Protein AF-A0A822DIQ5-F1 (afdb_monomer_lite)

Secondary structure (DSSP, 8-state):
--PPP----TT-------STT-SS--SS---TTGGG-SSEEEEESPPPSSTT-----EEEEESSSEEE-

pLDDT: mean 73.26, std 13.6, range [41.0, 89.94]

Radius of gyration: 13.29 Å; chains: 1; bounding box: 28×26×33 Å

Sequence (69 aa):
DDGPPFNTSNGGSRIRFIGTGGTIIPLTSLGMGHCSAYTEGWFNGTLPTTVSAVVTGTVCFTISRVLCI

Structure (mmCIF, N/CA/C/O backbone):
data_AF-A0A822DIQ5-F1
#
_entry.id   AF-A0A822DIQ5-F1
#
loop_
_atom_site.group_PDB
_atom_site.id
_atom_site.type_symbol
_atom_site.label_atom_id
_atom_site.label_alt_id
_atom_site.label_comp_id
_atom_site.label_asym_id
_atom_site.label_entity_id
_atom_site.label_seq_id
_atom_site.pdbx_PDB_ins_code
_atom_site.Cartn_x
_atom_site.Cartn_y
_atom_site.Cartn_z
_atom_site.occupancy
_atom_site.B_iso_or_equiv
_atom_site.auth_seq_id
_atom_site.auth_comp_id
_atom_site.auth_asym_id
_atom_site.auth_atom_id
_atom_site.pdbx_PDB_model_num
ATOM 1 N N . ASP A 1 1 ? 15.866 -19.454 1.529 1.00 43.38 1 ASP A N 1
ATOM 2 C CA . ASP A 1 1 ? 15.157 -18.687 2.572 1.00 43.38 1 ASP A CA 1
ATOM 3 C C . ASP A 1 1 ? 13.855 -18.158 1.999 1.00 43.38 1 ASP A C 1
ATOM 5 O O . ASP A 1 1 ? 13.788 -17.031 1.525 1.00 43.38 1 ASP A O 1
ATOM 9 N N . ASP A 1 2 ? 12.834 -19.009 1.976 1.00 41.00 2 ASP A N 1
ATOM 10 C CA . ASP A 1 2 ? 11.497 -18.664 1.502 1.00 41.00 2 ASP A CA 1
ATOM 11 C C . ASP A 1 2 ? 10.687 -18.173 2.705 1.00 41.00 2 ASP A C 1
ATOM 13 O O . ASP A 1 2 ? 10.403 -18.933 3.634 1.00 41.00 2 ASP A O 1
ATOM 17 N N . GLY A 1 3 ? 10.389 -16.872 2.734 1.00 46.78 3 GLY A N 1
ATOM 18 C CA . GLY A 1 3 ? 9.552 -16.264 3.770 1.00 46.78 3 GLY A CA 1
ATOM 19 C C . GLY A 1 3 ? 8.201 -16.982 3.903 1.00 46.78 3 GLY A C 1
ATOM 20 O O . GLY A 1 3 ? 7.746 -17.619 2.950 1.00 46.78 3 GLY A O 1
ATOM 21 N N . PRO A 1 4 ? 7.559 -16.915 5.085 1.00 54.09 4 PRO A N 1
ATOM 22 C CA . PRO A 1 4 ? 6.414 -17.757 5.407 1.00 54.09 4 PRO A CA 1
ATOM 23 C C . PRO A 1 4 ? 5.299 -17.604 4.362 1.00 54.09 4 PRO A C 1
ATOM 25 O O . PRO A 1 4 ? 5.074 -16.493 3.871 1.00 54.09 4 PRO A O 1
ATOM 28 N N . PRO A 1 5 ? 4.589 -18.700 4.028 1.00 48.28 5 PRO A N 1
ATOM 29 C CA . PRO A 1 5 ? 3.537 -18.677 3.025 1.00 48.28 5 PRO A CA 1
ATOM 30 C C . PRO A 1 5 ? 2.520 -17.606 3.410 1.00 48.28 5 PRO A C 1
ATOM 32 O O . PRO A 1 5 ? 2.045 -17.571 4.549 1.00 48.28 5 PRO A O 1
ATOM 35 N N . PHE A 1 6 ? 2.200 -16.724 2.465 1.00 57.69 6 PHE A N 1
ATOM 36 C CA . PHE A 1 6 ? 1.078 -15.800 2.568 1.00 57.69 6 PHE A CA 1
ATOM 37 C C . PHE A 1 6 ? -0.188 -16.643 2.736 1.00 57.69 6 PHE A C 1
ATOM 39 O O . PHE A 1 6 ? -0.806 -17.081 1.773 1.00 57.69 6 PHE A O 1
ATOM 46 N N . ASN A 1 7 ? -0.535 -16.950 3.984 1.00 47.06 7 ASN A N 1
ATOM 47 C CA . ASN A 1 7 ? -1.743 -17.678 4.324 1.00 47.06 7 ASN A CA 1
ATOM 48 C C . ASN A 1 7 ? -2.933 -16.770 3.997 1.00 47.06 7 ASN A C 1
ATOM 50 O O . ASN A 1 7 ? -3.388 -15.983 4.828 1.00 47.06 7 ASN A O 1
ATOM 54 N N . THR A 1 8 ? -3.403 -16.852 2.757 1.00 50.62 8 THR A N 1
ATOM 55 C CA . THR A 1 8 ? -4.716 -16.383 2.337 1.00 50.62 8 THR A CA 1
ATOM 56 C C . THR A 1 8 ? -5.745 -17.344 2.920 1.00 50.62 8 THR A C 1
ATOM 58 O O . THR A 1 8 ? -6.170 -18.314 2.295 1.00 50.62 8 THR A O 1
ATOM 61 N N . SER A 1 9 ? -6.134 -17.099 4.170 1.00 46.69 9 SER A N 1
ATOM 62 C CA . SER A 1 9 ? -7.179 -17.872 4.830 1.00 46.69 9 SER A CA 1
ATOM 63 C C . SER A 1 9 ? -8.530 -17.585 4.167 1.00 46.69 9 SER A C 1
ATOM 65 O O . SER A 1 9 ? -9.067 -16.486 4.292 1.00 46.69 9 SER A O 1
ATOM 67 N N . ASN A 1 10 ? -9.019 -18.592 3.442 1.00 52.91 10 ASN A N 1
ATOM 68 C CA . ASN A 1 10 ? -10.376 -18.838 2.949 1.00 52.91 10 ASN A CA 1
ATOM 69 C C . ASN A 1 10 ? -11.428 -17.745 3.269 1.00 52.91 10 ASN A C 1
ATOM 71 O O . ASN A 1 10 ? -11.970 -17.701 4.372 1.00 52.91 10 ASN A O 1
ATOM 75 N N . GLY A 1 11 ? -11.753 -16.904 2.278 1.00 49.56 11 GLY A N 1
ATOM 76 C CA . GLY A 1 11 ? -13.022 -16.158 2.233 1.00 49.56 11 GLY A CA 1
ATOM 77 C C . GLY A 1 11 ? -13.010 -14.656 2.546 1.00 49.56 11 GLY A C 1
ATOM 78 O O . GLY A 1 11 ? -14.072 -14.043 2.499 1.00 49.56 11 GLY A O 1
ATOM 79 N N . GLY A 1 12 ? -11.863 -14.023 2.811 1.00 53.09 12 GLY A N 1
ATOM 80 C CA . GLY A 1 12 ? -11.799 -12.565 2.984 1.00 53.09 12 GLY A CA 1
ATOM 81 C C . GLY A 1 12 ? -10.493 -11.977 2.465 1.00 53.09 12 GLY A C 1
ATOM 82 O O . GLY A 1 12 ? -9.424 -12.450 2.837 1.00 53.09 12 GLY A O 1
ATOM 83 N N . SER A 1 13 ? -10.572 -10.945 1.620 1.00 60.41 13 SER A N 1
ATOM 84 C CA . SER A 1 13 ? -9.449 -10.246 0.965 1.00 60.41 13 SER A CA 1
ATOM 85 C C . SER A 1 13 ? -8.555 -9.449 1.932 1.00 60.41 13 SER A C 1
ATOM 87 O O . SER A 1 13 ? -8.262 -8.277 1.706 1.00 60.41 13 SER A O 1
ATOM 89 N N . ARG A 1 14 ? -8.135 -10.053 3.047 1.00 57.97 14 ARG A N 1
ATOM 90 C CA . ARG A 1 14 ? -7.302 -9.423 4.070 1.00 57.97 14 ARG A CA 1
ATOM 91 C C . ARG A 1 14 ? -5.895 -9.999 4.026 1.00 57.97 14 ARG A C 1
ATOM 93 O O . ARG A 1 14 ? -5.650 -11.113 4.479 1.00 57.97 14 ARG A O 1
ATOM 100 N N . ILE A 1 15 ? -4.964 -9.197 3.527 1.00 63.25 15 ILE A N 1
ATOM 101 C CA . ILE A 1 15 ? -3.535 -9.507 3.553 1.00 63.25 15 ILE A CA 1
ATOM 102 C C . ILE A 1 15 ? -2.981 -9.101 4.924 1.00 63.25 15 ILE A C 1
ATOM 104 O O . ILE A 1 15 ? -3.216 -7.986 5.393 1.00 63.25 15 ILE A O 1
ATOM 108 N N . ARG A 1 16 ? -2.256 -10.010 5.585 1.00 66.38 16 ARG A N 1
ATOM 109 C CA . ARG A 1 16 ? -1.542 -9.743 6.841 1.00 66.38 16 ARG A CA 1
ATOM 110 C C . ARG A 1 16 ? -0.044 -9.892 6.597 1.00 66.38 16 ARG A C 1
ATOM 112 O O . ARG A 1 16 ? 0.419 -10.995 6.329 1.00 66.38 16 ARG A O 1
ATOM 119 N N . PHE A 1 17 ? 0.704 -8.801 6.730 1.00 68.94 17 PHE A N 1
ATOM 120 C CA . PHE A 1 17 ? 2.164 -8.829 6.665 1.00 68.94 17 PHE A CA 1
ATOM 121 C C . PHE A 1 17 ? 2.716 -9.439 7.959 1.00 68.94 17 PHE A C 1
ATOM 123 O O . PHE A 1 17 ? 2.468 -8.930 9.054 1.00 68.94 17 PHE A O 1
ATOM 130 N N . ILE A 1 18 ? 3.407 -10.572 7.840 1.00 65.00 18 ILE A N 1
ATOM 131 C CA . ILE A 1 18 ? 4.054 -11.275 8.952 1.00 65.00 18 ILE A CA 1
ATOM 132 C C . ILE A 1 18 ? 5.425 -11.732 8.453 1.00 65.00 18 ILE A C 1
ATOM 134 O O . ILE A 1 18 ? 5.499 -12.592 7.583 1.00 65.00 18 ILE A O 1
ATOM 138 N N . GLY A 1 19 ? 6.507 -11.131 8.956 1.00 65.06 19 GLY A N 1
ATOM 139 C CA . GLY A 1 19 ? 7.871 -11.489 8.557 1.00 65.06 19 GLY A CA 1
ATOM 140 C C . GLY A 1 19 ? 8.865 -10.326 8.595 1.00 65.06 19 GLY A C 1
ATOM 141 O O . GLY A 1 19 ? 8.535 -9.211 8.993 1.00 65.06 19 GLY A O 1
ATOM 142 N N . THR A 1 20 ? 10.097 -10.603 8.163 1.00 64.44 20 THR A N 1
ATOM 143 C CA . THR A 1 20 ? 11.227 -9.654 8.113 1.00 64.44 20 THR A CA 1
ATOM 144 C C . THR A 1 20 ? 11.081 -8.571 7.043 1.00 64.44 20 THR A C 1
ATOM 146 O O . THR A 1 20 ? 11.734 -7.539 7.142 1.00 64.44 20 THR A O 1
ATOM 149 N N . GLY A 1 21 ? 10.191 -8.762 6.063 1.00 61.19 21 GLY A N 1
ATOM 150 C CA . GLY A 1 21 ? 9.857 -7.767 5.034 1.00 61.19 21 GLY 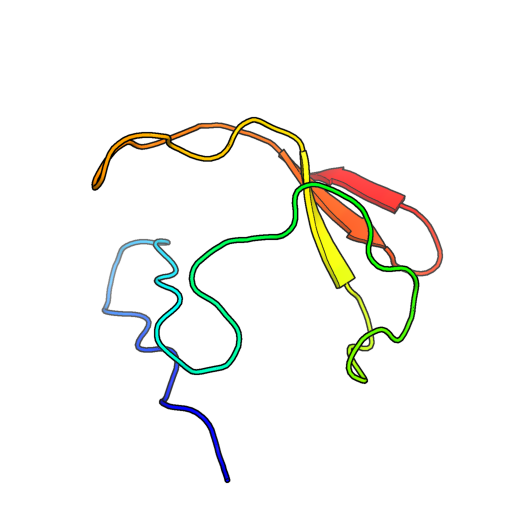A CA 1
ATOM 151 C C . GLY A 1 21 ? 9.077 -6.546 5.544 1.00 61.19 21 GLY A C 1
ATOM 152 O O . GLY A 1 21 ? 8.704 -5.694 4.745 1.00 61.19 21 GLY A O 1
ATOM 153 N N . GLY A 1 22 ? 8.831 -6.454 6.856 1.00 67.19 22 GLY A N 1
ATOM 154 C CA . GLY A 1 22 ? 8.125 -5.349 7.499 1.00 67.19 22 GLY A CA 1
ATOM 155 C C . GLY A 1 22 ? 6.665 -5.665 7.830 1.00 67.19 22 GLY A C 1
ATOM 156 O O . GLY A 1 22 ? 6.087 -6.654 7.380 1.00 67.19 22 GLY A O 1
ATOM 157 N N . THR A 1 23 ? 6.068 -4.816 8.666 1.00 72.00 23 THR A N 1
ATOM 158 C CA . THR A 1 23 ? 4.671 -4.927 9.130 1.00 72.00 23 THR A CA 1
ATOM 159 C C . THR A 1 23 ? 3.763 -3.834 8.565 1.00 72.00 23 THR A C 1
ATOM 161 O O . THR A 1 23 ? 2.567 -3.822 8.855 1.00 72.00 23 THR A O 1
ATOM 164 N N . ILE A 1 24 ? 4.320 -2.921 7.764 1.00 76.62 24 ILE A N 1
ATOM 165 C CA . ILE A 1 24 ? 3.637 -1.753 7.207 1.00 76.62 24 ILE A CA 1
ATOM 166 C C . ILE A 1 24 ? 3.847 -1.670 5.697 1.00 76.62 24 ILE A C 1
ATOM 168 O O . ILE A 1 24 ? 4.897 -2.050 5.185 1.00 76.62 24 ILE A O 1
ATOM 172 N N . ILE A 1 25 ? 2.845 -1.141 4.996 1.00 81.19 25 ILE A N 1
ATOM 173 C CA . ILE A 1 25 ? 2.948 -0.805 3.574 1.00 81.19 25 ILE A CA 1
ATOM 174 C C . ILE A 1 25 ? 3.619 0.575 3.474 1.00 81.19 25 ILE A C 1
ATOM 176 O O . ILE A 1 25 ? 3.250 1.467 4.245 1.00 81.19 25 ILE A O 1
ATOM 180 N N . PRO A 1 26 ? 4.584 0.787 2.562 1.00 84.69 26 PRO A N 1
ATOM 181 C CA . PRO A 1 26 ? 5.174 2.105 2.350 1.00 84.69 26 PRO A CA 1
ATOM 182 C C . PRO A 1 26 ? 4.104 3.131 1.953 1.00 84.69 26 PRO A C 1
ATOM 184 O O . PRO A 1 26 ? 3.148 2.805 1.252 1.00 84.69 26 PRO A O 1
ATOM 187 N N . LEU A 1 27 ? 4.280 4.377 2.399 1.00 88.38 27 LEU A N 1
ATOM 188 C CA . LEU A 1 27 ? 3.380 5.500 2.091 1.00 88.38 27 LEU A CA 1
ATOM 189 C C . LEU A 1 27 ? 3.825 6.315 0.869 1.00 88.38 27 LEU A C 1
ATOM 191 O O . LEU A 1 27 ? 3.105 7.187 0.387 1.00 88.38 27 LEU A O 1
ATOM 195 N N . THR A 1 28 ? 5.023 6.037 0.367 1.00 85.38 28 THR A N 1
ATOM 196 C CA . THR A 1 28 ? 5.639 6.721 -0.768 1.00 85.38 28 THR A CA 1
ATOM 197 C C . THR A 1 28 ? 6.178 5.697 -1.752 1.00 85.38 28 THR A C 1
ATOM 199 O O . THR A 1 28 ? 6.563 4.596 -1.356 1.00 85.38 28 THR A O 1
ATOM 202 N N . SER A 1 29 ? 6.241 6.072 -3.029 1.00 81.75 29 SER A N 1
ATOM 203 C CA . SER A 1 29 ? 6.895 5.252 -4.050 1.00 81.75 29 SER A CA 1
ATOM 204 C C . SER A 1 29 ? 8.358 5.002 -3.675 1.00 81.75 29 SER A C 1
ATOM 206 O O . SER A 1 29 ? 9.061 5.923 -3.256 1.00 81.75 29 SER A O 1
ATOM 208 N N . LEU A 1 30 ? 8.795 3.749 -3.809 1.00 81.12 30 LEU A N 1
ATOM 209 C CA . LEU A 1 30 ? 10.172 3.329 -3.535 1.00 81.12 30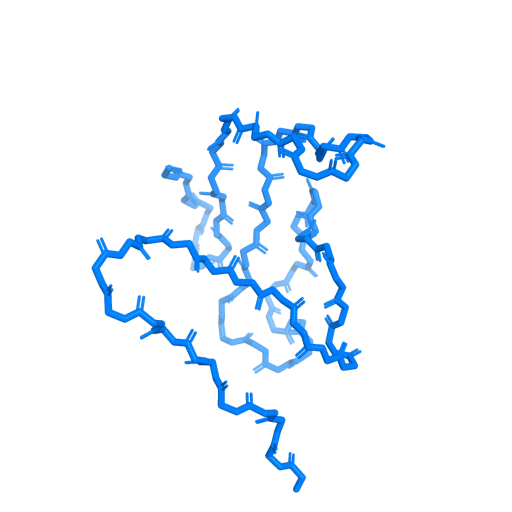 LEU A CA 1
ATOM 210 C C . LEU A 1 30 ? 11.072 3.381 -4.787 1.00 81.12 30 LEU A C 1
ATOM 212 O O . LEU A 1 30 ? 12.286 3.249 -4.656 1.00 81.12 30 LEU A O 1
ATOM 216 N N . GLY A 1 31 ? 10.505 3.639 -5.971 1.00 75.31 31 GLY A N 1
ATOM 217 C CA . GLY A 1 31 ? 11.225 3.679 -7.246 1.00 75.31 31 GLY A CA 1
ATOM 218 C C . GLY A 1 31 ? 11.498 2.292 -7.846 1.00 75.31 31 GLY A C 1
ATOM 219 O O . GLY A 1 31 ? 11.763 1.331 -7.121 1.00 75.31 31 GLY A O 1
ATOM 220 N N . MET A 1 32 ? 11.414 2.205 -9.182 1.00 72.38 32 MET A N 1
ATOM 221 C CA . MET A 1 32 ? 11.343 0.936 -9.914 1.00 72.38 32 MET A CA 1
ATOM 222 C C . MET A 1 32 ? 12.554 0.044 -9.618 1.00 72.38 32 MET A C 1
ATOM 224 O O . MET A 1 32 ? 13.696 0.475 -9.780 1.00 72.38 32 MET A O 1
ATOM 228 N N . GLY A 1 33 ? 12.315 -1.209 -9.221 1.00 71.94 33 GLY A N 1
ATOM 229 C CA . GLY A 1 33 ? 13.385 -2.176 -8.942 1.00 71.94 33 GLY A CA 1
ATOM 230 C C . GLY A 1 33 ? 13.890 -2.182 -7.496 1.00 71.94 33 GLY A C 1
ATOM 231 O O . GLY A 1 33 ? 14.866 -2.878 -7.195 1.00 71.94 33 GLY A O 1
ATOM 232 N N . HIS A 1 34 ? 13.245 -1.450 -6.583 1.00 74.88 34 HIS A N 1
ATOM 233 C CA . HIS A 1 34 ? 13.594 -1.496 -5.166 1.00 74.88 34 HIS A CA 1
ATOM 234 C C . HIS A 1 34 ? 13.420 -2.919 -4.599 1.00 74.88 34 HIS A C 1
ATOM 236 O O . HIS A 1 34 ? 12.415 -3.585 -4.848 1.00 74.88 34 HIS A O 1
ATOM 242 N N . CYS A 1 35 ? 14.410 -3.413 -3.846 1.00 70.44 35 CYS A N 1
ATOM 243 C CA . CYS A 1 35 ? 14.450 -4.791 -3.323 1.00 70.44 35 CYS A CA 1
ATOM 244 C C . CYS A 1 35 ? 14.216 -5.891 -4.383 1.00 70.44 35 CYS A C 1
ATOM 246 O O . CYS A 1 35 ? 13.676 -6.947 -4.060 1.00 70.44 35 CYS A O 1
ATOM 248 N N . SER A 1 36 ? 14.605 -5.647 -5.641 1.00 74.44 36 SER A N 1
ATOM 249 C CA . SER A 1 36 ? 14.391 -6.574 -6.766 1.00 74.44 36 SER A CA 1
ATOM 250 C C . SER A 1 36 ? 12.915 -6.852 -7.090 1.00 74.44 36 SER A C 1
ATOM 252 O O . SER A 1 36 ? 12.605 -7.833 -7.766 1.00 74.44 36 SER A O 1
ATOM 254 N N . ALA A 1 37 ? 11.997 -5.983 -6.657 1.00 70.50 37 ALA A N 1
ATOM 255 C CA . ALA A 1 37 ? 10.604 -6.037 -7.078 1.00 70.50 37 ALA A CA 1
ATOM 256 C C . ALA A 1 37 ? 10.458 -5.488 -8.507 1.00 70.50 37 ALA A C 1
ATOM 258 O O . ALA A 1 37 ? 10.935 -4.398 -8.814 1.00 70.50 37 ALA A O 1
ATOM 259 N N . TYR A 1 38 ? 9.772 -6.228 -9.386 1.00 75.44 38 TYR A N 1
ATOM 260 C CA . TYR A 1 38 ? 9.490 -5.772 -10.757 1.00 75.44 38 TYR A CA 1
ATOM 261 C C . TYR A 1 38 ? 8.535 -4.565 -10.785 1.00 75.44 38 TYR A C 1
ATOM 263 O O . TYR A 1 38 ? 8.619 -3.713 -11.666 1.00 75.44 38 TYR A O 1
ATOM 271 N N . THR A 1 39 ? 7.644 -4.488 -9.798 1.00 76.62 39 THR A N 1
ATOM 272 C CA . THR A 1 39 ? 6.702 -3.386 -9.591 1.00 76.62 39 THR A CA 1
ATOM 273 C C . THR A 1 39 ? 6.588 -3.122 -8.097 1.00 76.62 39 THR A C 1
ATOM 275 O O . THR A 1 39 ? 6.209 -4.035 -7.357 1.00 76.62 39 THR A O 1
ATOM 278 N N . GLU A 1 40 ? 6.879 -1.908 -7.634 1.00 82.12 40 GLU A N 1
ATOM 279 C CA . GLU A 1 40 ? 6.582 -1.528 -6.251 1.00 82.12 40 GLU A CA 1
ATOM 280 C C . GLU A 1 40 ? 5.190 -0.914 -6.109 1.00 82.12 40 GLU A C 1
ATOM 282 O O . GLU A 1 40 ? 4.733 -0.151 -6.960 1.00 82.12 40 GLU A O 1
ATOM 287 N N . GLY A 1 41 ? 4.527 -1.241 -5.001 1.00 85.38 41 GLY A N 1
ATOM 288 C CA . GLY A 1 41 ? 3.272 -0.628 -4.587 1.00 85.38 41 GLY A CA 1
ATOM 289 C C . GLY A 1 41 ? 3.439 0.162 -3.292 1.00 85.38 41 GLY A C 1
ATOM 290 O O . GLY A 1 41 ? 4.208 -0.238 -2.418 1.00 85.38 41 GLY A O 1
ATOM 291 N N . TRP A 1 42 ? 2.705 1.262 -3.155 1.00 87.31 42 TRP A N 1
ATOM 292 C CA . TRP A 1 42 ? 2.601 2.053 -1.932 1.00 87.31 42 TRP A CA 1
ATOM 293 C C . TRP A 1 42 ? 1.148 2.421 -1.652 1.00 87.31 42 TRP A C 1
ATOM 295 O O . TRP A 1 42 ? 0.317 2.535 -2.553 1.00 87.31 42 TRP A O 1
ATOM 305 N N . PHE A 1 43 ? 0.832 2.606 -0.380 1.00 89.44 43 PHE A N 1
ATOM 306 C CA . PHE A 1 43 ? -0.485 3.041 0.041 1.00 89.44 43 PHE A CA 1
ATOM 307 C C . PHE A 1 43 ? -0.550 4.568 0.005 1.00 89.44 43 PHE A C 1
ATOM 309 O O . PHE A 1 43 ? 0.214 5.247 0.687 1.00 89.44 43 PHE A O 1
ATOM 316 N N . ASN A 1 44 ? -1.463 5.113 -0.793 1.00 87.69 44 ASN A N 1
ATOM 317 C CA . ASN A 1 44 ? -1.774 6.534 -0.802 1.00 87.69 44 ASN A CA 1
ATOM 318 C C . ASN A 1 44 ? -2.894 6.796 0.209 1.00 87.69 44 ASN A C 1
ATOM 320 O O . ASN A 1 44 ? -4.086 6.695 -0.087 1.00 87.69 44 ASN A O 1
ATOM 324 N N . GLY A 1 45 ? -2.480 7.065 1.441 1.00 85.12 45 GLY A N 1
ATOM 325 C CA . GLY A 1 45 ? -3.372 7.322 2.557 1.00 85.12 45 GLY A CA 1
ATOM 326 C C . GLY A 1 45 ? -2.610 7.320 3.872 1.00 85.12 45 GLY A C 1
ATOM 327 O O . GLY A 1 45 ? -1.382 7.348 3.905 1.00 85.12 45 GLY A O 1
ATOM 328 N N . THR A 1 46 ? -3.348 7.262 4.973 1.00 87.06 46 THR A N 1
ATOM 329 C CA . THR A 1 46 ? -2.762 7.235 6.315 1.00 87.06 46 THR A CA 1
ATOM 330 C C . THR A 1 46 ? -2.822 5.820 6.865 1.00 87.06 46 THR A C 1
ATOM 332 O O . THR A 1 46 ? -3.888 5.204 6.875 1.00 87.06 46 THR A O 1
ATOM 335 N N . LEU A 1 47 ? -1.684 5.299 7.334 1.00 84.44 47 LEU A N 1
ATOM 336 C CA . LEU A 1 47 ? -1.660 4.011 8.024 1.00 84.44 47 LEU A CA 1
ATOM 337 C C . LEU A 1 47 ? -2.497 4.080 9.314 1.00 84.44 47 LEU A C 1
ATOM 339 O O . LEU A 1 47 ? -2.545 5.130 9.961 1.00 84.44 47 LEU A O 1
ATOM 343 N N . PRO A 1 48 ? -3.127 2.969 9.731 1.00 81.19 48 PRO A N 1
ATOM 344 C CA . PRO A 1 48 ? -3.806 2.923 11.014 1.00 81.19 48 PRO A CA 1
ATOM 345 C C . PRO A 1 48 ? -2.803 3.175 12.146 1.00 81.19 48 PRO A C 1
ATOM 347 O O . PRO A 1 48 ? -1.756 2.533 12.213 1.00 81.19 48 PRO A O 1
ATOM 350 N N . THR A 1 49 ? -3.126 4.095 13.053 1.00 82.88 49 THR A N 1
ATOM 351 C CA . THR A 1 49 ? -2.302 4.392 14.238 1.00 82.88 49 THR A CA 1
ATOM 352 C C . THR A 1 49 ? -2.589 3.447 15.402 1.00 82.88 49 THR A C 1
ATOM 354 O O . THR A 1 49 ? -1.779 3.323 16.318 1.00 82.88 49 THR A O 1
ATOM 357 N N . THR A 1 50 ? -3.735 2.764 15.370 1.00 80.44 50 THR A N 1
ATOM 358 C CA . THR A 1 50 ? -4.164 1.810 16.390 1.00 80.44 50 THR A CA 1
ATOM 359 C C . THR A 1 50 ? -4.207 0.391 15.835 1.00 80.44 50 THR A C 1
ATOM 361 O O . THR A 1 50 ? -4.577 0.136 14.686 1.00 80.44 50 THR A O 1
ATOM 364 N N . VAL A 1 51 ? -3.827 -0.568 16.679 1.00 74.25 51 VAL A N 1
ATOM 365 C CA . VAL A 1 51 ? -3.875 -1.989 16.335 1.00 74.25 51 VAL A CA 1
ATOM 366 C C . VAL A 1 51 ? -5.335 -2.388 16.111 1.00 74.25 51 VAL A C 1
ATOM 368 O O . VAL A 1 51 ? -6.180 -2.165 16.973 1.00 74.25 51 VAL A O 1
ATOM 371 N N . SER A 1 52 ? -5.617 -3.018 14.968 1.00 70.50 52 SER A N 1
ATOM 372 C CA . SER A 1 52 ? -6.959 -3.441 14.518 1.00 70.50 52 SER A CA 1
ATOM 373 C C . SER A 1 52 ? -7.854 -2.353 13.914 1.00 70.50 52 SER A C 1
ATOM 375 O O . SER A 1 52 ? -9.008 -2.644 13.603 1.00 70.50 52 SER A O 1
ATOM 377 N N . ALA A 1 53 ? -7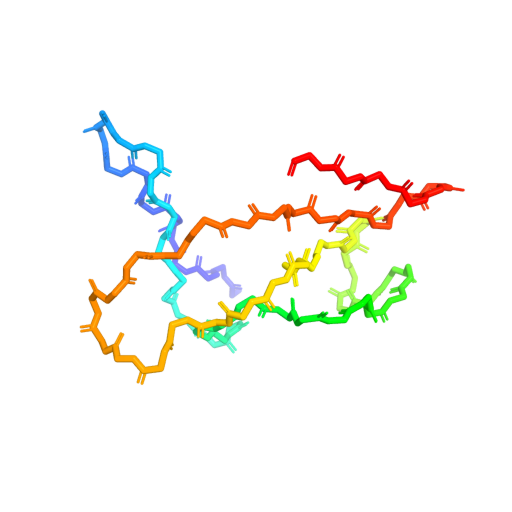.351 -1.137 13.683 1.00 74.50 53 ALA A N 1
ATOM 378 C CA . ALA A 1 53 ? -8.087 -0.157 12.890 1.00 74.50 53 ALA A CA 1
ATOM 379 C C . ALA A 1 53 ? -8.063 -0.501 11.391 1.00 74.50 53 ALA A C 1
ATOM 381 O O . ALA A 1 53 ? -7.063 -0.981 10.852 1.00 74.50 53 ALA A O 1
ATOM 382 N N . VAL A 1 54 ? -9.189 -0.240 10.725 1.00 81.56 54 VAL A N 1
ATOM 383 C CA . VAL A 1 54 ? -9.361 -0.398 9.278 1.00 81.56 54 VAL A CA 1
ATOM 384 C C . VAL A 1 54 ? -9.337 0.986 8.650 1.00 81.56 54 VAL A C 1
ATOM 386 O O . VAL A 1 54 ? -10.085 1.868 9.068 1.00 81.56 54 VAL A O 1
ATOM 389 N N . VAL A 1 55 ? -8.482 1.168 7.648 1.00 81.50 55 VAL A N 1
ATOM 390 C CA . VAL A 1 55 ? -8.401 2.404 6.867 1.00 81.50 55 VAL A CA 1
ATOM 391 C C . VAL A 1 55 ? -8.763 2.107 5.421 1.00 81.50 55 VAL A C 1
ATOM 393 O O . VAL A 1 55 ? -8.337 1.101 4.855 1.00 81.50 55 VAL A O 1
ATOM 396 N N . THR A 1 56 ? -9.565 2.983 4.830 1.00 83.94 56 THR A N 1
ATOM 397 C CA . THR A 1 56 ? -9.821 2.995 3.392 1.00 83.94 56 THR A CA 1
ATOM 398 C C . THR A 1 56 ? -8.831 3.939 2.738 1.00 83.94 56 THR A C 1
ATOM 400 O O . THR A 1 56 ? -8.679 5.079 3.175 1.00 83.94 56 THR A O 1
ATOM 403 N N . GLY A 1 57 ? -8.180 3.487 1.681 1.00 84.56 57 GLY A N 1
ATOM 404 C CA . GLY A 1 57 ? -7.320 4.329 0.867 1.00 84.56 57 GLY A CA 1
ATOM 405 C C . GLY A 1 57 ? -6.987 3.628 -0.432 1.00 84.56 57 GLY A C 1
ATOM 406 O O . GLY A 1 57 ? -7.420 2.499 -0.667 1.00 84.56 57 GLY A O 1
ATOM 407 N N . THR A 1 58 ? -6.235 4.323 -1.266 1.00 88.75 58 THR A N 1
ATOM 408 C CA . THR A 1 58 ? -5.896 3.873 -2.612 1.00 88.75 58 THR A CA 1
ATOM 409 C C . THR A 1 58 ? -4.520 3.227 -2.584 1.00 88.75 58 THR A C 1
ATOM 411 O O . THR A 1 58 ? -3.614 3.720 -1.909 1.00 88.75 58 THR A O 1
ATOM 414 N N . VAL A 1 59 ? -4.329 2.136 -3.318 1.00 85.50 59 VAL A N 1
ATOM 415 C CA . VAL A 1 59 ? -2.997 1.548 -3.497 1.00 85.50 59 VAL A CA 1
ATOM 416 C C . VAL A 1 59 ? -2.467 1.987 -4.852 1.00 85.50 59 VAL A C 1
ATOM 418 O O . VAL A 1 59 ? -3.102 1.776 -5.879 1.00 85.50 59 VAL A O 1
ATOM 421 N N . CYS A 1 60 ? -1.295 2.609 -4.856 1.00 88.62 60 CYS A N 1
ATOM 422 C CA . CYS A 1 60 ? -0.605 3.028 -6.064 1.00 88.62 60 CYS A CA 1
ATOM 423 C C . CYS A 1 60 ? 0.556 2.087 -6.376 1.00 88.62 60 CYS A C 1
ATOM 425 O O . CYS A 1 60 ? 1.205 1.582 -5.468 1.00 88.62 60 CYS A O 1
ATOM 427 N N . PHE A 1 61 ? 0.838 1.876 -7.656 1.00 87.25 61 PHE A N 1
ATOM 428 C CA . PHE A 1 61 ? 1.905 1.024 -8.158 1.00 87.25 61 PHE A CA 1
ATOM 429 C C . PHE A 1 61 ? 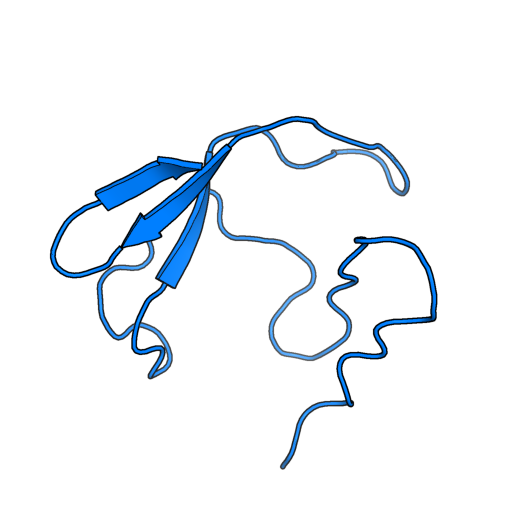2.757 1.783 -9.168 1.00 87.25 61 PHE A C 1
ATOM 431 O O . PHE A 1 61 ? 2.228 2.453 -10.062 1.00 87.25 61 PHE A O 1
ATOM 438 N N . THR A 1 62 ? 4.076 1.646 -9.051 1.00 85.50 62 THR A N 1
ATOM 439 C CA . THR A 1 62 ? 5.013 2.082 -10.082 1.00 85.50 62 THR A CA 1
ATOM 440 C C . THR A 1 62 ? 5.205 0.919 -11.046 1.00 85.50 62 THR A C 1
ATOM 442 O O . THR A 1 62 ? 5.796 -0.109 -10.714 1.00 85.50 62 THR A O 1
ATOM 445 N N . ILE A 1 63 ? 4.692 1.087 -12.256 1.00 80.50 63 ILE A N 1
ATOM 446 C CA . ILE A 1 63 ? 5.018 0.255 -13.414 1.00 80.50 63 ILE A CA 1
ATOM 447 C C . ILE A 1 63 ? 5.794 1.128 -14.414 1.00 80.50 63 ILE A C 1
ATOM 449 O O . ILE A 1 63 ? 6.491 2.057 -14.017 1.00 80.50 63 ILE A O 1
ATOM 453 N N . SER A 1 64 ? 5.641 0.931 -15.726 1.00 80.94 64 SER A N 1
ATOM 454 C CA . SER A 1 64 ? 6.119 1.908 -16.726 1.00 80.94 64 SER A CA 1
ATOM 455 C C . SER A 1 64 ? 5.489 3.312 -16.577 1.00 80.94 64 SER A C 1
ATOM 457 O O . SER A 1 64 ? 5.916 4.258 -17.235 1.00 80.94 64 SER A O 1
ATOM 459 N N . ARG A 1 65 ? 4.440 3.436 -15.752 1.00 81.00 65 ARG A N 1
ATOM 460 C CA . ARG A 1 65 ? 3.739 4.651 -15.307 1.00 81.00 65 ARG A CA 1
ATOM 461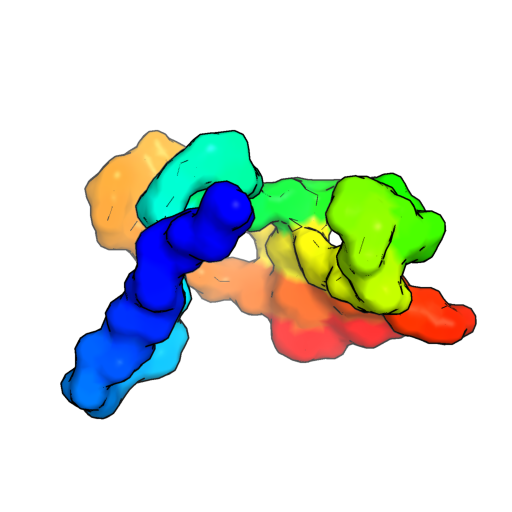 C C . ARG A 1 65 ? 3.238 4.432 -13.872 1.00 81.00 65 ARG A C 1
ATOM 463 O O . ARG A 1 65 ? 3.320 3.321 -13.362 1.00 81.00 65 ARG A O 1
ATOM 470 N N . VAL A 1 66 ? 2.684 5.460 -13.236 1.00 86.75 66 VAL A N 1
ATOM 471 C CA . VAL A 1 66 ? 2.018 5.319 -11.930 1.00 86.75 66 VAL A CA 1
ATOM 472 C C . VAL A 1 66 ? 0.539 4.979 -12.132 1.00 86.75 66 VAL A C 1
ATOM 474 O O . VAL A 1 66 ? -0.155 5.696 -12.852 1.00 86.75 66 VAL A O 1
ATOM 477 N N . LEU A 1 67 ? 0.062 3.903 -11.498 1.00 88.81 67 LEU A N 1
ATOM 478 C CA . LEU A 1 67 ? -1.349 3.493 -11.482 1.00 88.81 67 LEU A CA 1
ATOM 479 C C . LEU A 1 67 ? -1.852 3.406 -10.041 1.00 88.81 67 LEU A C 1
ATOM 481 O O . LEU A 1 67 ? -1.220 2.739 -9.235 1.00 88.81 67 LEU A O 1
ATOM 485 N N . CYS A 1 68 ? -3.000 4.010 -9.738 1.00 89.94 68 CYS A N 1
ATOM 486 C CA . CYS A 1 68 ? -3.631 3.947 -8.420 1.00 89.94 68 CYS A CA 1
ATOM 487 C C . CYS A 1 68 ? -5.019 3.304 -8.522 1.00 89.94 68 CYS A C 1
ATOM 489 O O . CYS A 1 68 ? -5.792 3.687 -9.403 1.00 89.94 68 CYS A O 1
ATOM 491 N N . ILE A 1 69 ? -5.304 2.335 -7.647 1.00 83.50 69 ILE A N 1
ATOM 492 C CA . ILE A 1 69 ? -6.559 1.566 -7.587 1.00 83.50 69 ILE A CA 1
ATOM 493 C C . ILE A 1 69 ? -7.201 1.608 -6.202 1.00 83.50 69 ILE A C 1
ATOM 495 O O . ILE A 1 69 ? -6.458 1.652 -5.191 1.00 83.50 69 ILE A O 1
#

Foldseek 3Di:
DDWDPQPPDPDDPDGADDDPVDRDFACDDPDACVVHDNKHKGWPDDDD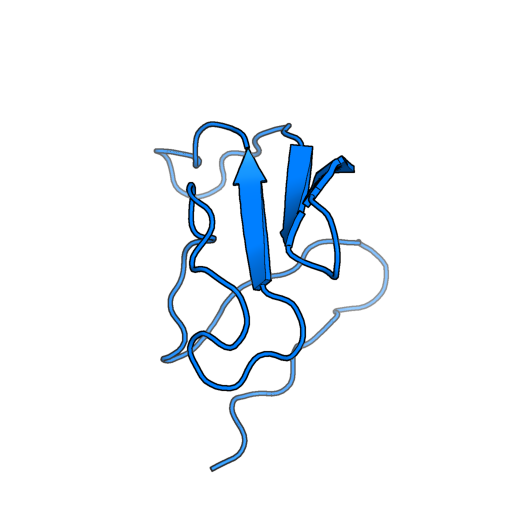PDPPDDDDTWIWMDHVHIDID